Protein AF-A0A1Y5LRG8-F1 (afdb_monomer)

Nearest PDB structures (foldseek):
  3g67-assembly1_B  TM=4.912E-01  e=2.308E+00  Thermotoga maritima
  3g6b-assembly1_B  TM=4.973E-01  e=2.945E+00  Thermotoga maritima
  3g67-assembly1_A  TM=5.698E-01  e=4.511E+00  Thermotoga maritima
  8i4v-assembly1_B  TM=4.114E-01  e=2.945E+00  Saccharomyces cerevisiae S288C

Structure (mmCIF, N/CA/C/O backbone):
data_AF-A0A1Y5LRG8-F1
#
_entry.id   AF-A0A1Y5LRG8-F1
#
loop_
_atom_site.group_PDB
_atom_site.id
_atom_site.type_symbol
_atom_site.label_atom_id
_atom_site.label_alt_id
_atom_site.label_comp_id
_atom_site.label_asym_id
_atom_site.label_entity_id
_atom_site.label_seq_id
_atom_site.pdbx_PDB_ins_code
_atom_site.Cartn_x
_atom_site.Cartn_y
_atom_site.Cartn_z
_atom_site.occupancy
_atom_site.B_iso_or_equiv
_atom_site.auth_seq_id
_atom_site.auth_comp_id
_atom_site.auth_asym_id
_atom_site.auth_atom_id
_atom_site.pdbx_PDB_model_num
ATOM 1 N N . MET A 1 1 ? -35.054 -4.746 50.323 1.00 56.78 1 MET A N 1
ATOM 2 C CA . MET A 1 1 ? -33.712 -4.145 50.472 1.00 56.78 1 MET A CA 1
ATOM 3 C C . MET A 1 1 ? -32.596 -5.026 49.889 1.00 56.78 1 MET A C 1
ATOM 5 O O . MET A 1 1 ? -31.450 -4.676 50.078 1.00 56.78 1 MET A O 1
ATOM 9 N N . TYR A 1 2 ? -32.907 -6.123 49.175 1.00 58.03 2 TYR A N 1
ATOM 10 C CA . TYR A 1 2 ? -31.916 -6.982 48.493 1.00 58.03 2 TYR A CA 1
ATOM 11 C C . TYR A 1 2 ? -31.919 -6.826 46.957 1.00 58.03 2 TYR A C 1
ATOM 13 O O . TYR A 1 2 ? -30.988 -7.265 46.301 1.00 58.03 2 TYR A O 1
ATOM 21 N N . GLU A 1 3 ? -32.945 -6.197 46.372 1.00 59.97 3 GLU A N 1
ATOM 22 C CA . GLU A 1 3 ? -33.065 -6.040 44.910 1.00 59.97 3 GLU A CA 1
ATOM 23 C C . GLU A 1 3 ? -32.167 -4.932 44.334 1.00 59.97 3 GLU A C 1
ATOM 25 O O . GLU A 1 3 ? -31.830 -4.983 43.153 1.00 59.97 3 GLU A O 1
ATOM 30 N N . ASP A 1 4 ? -31.755 -3.957 45.152 1.00 67.44 4 ASP A N 1
ATOM 31 C CA . ASP A 1 4 ? -30.846 -2.891 44.714 1.00 67.44 4 ASP A CA 1
ATOM 32 C C . ASP A 1 4 ? -29.405 -3.404 44.564 1.00 67.44 4 ASP A C 1
ATOM 34 O O . ASP A 1 4 ? -28.736 -3.055 43.594 1.00 67.44 4 ASP A O 1
ATOM 38 N N . ASP A 1 5 ? -28.931 -4.275 45.460 1.00 72.75 5 ASP A N 1
ATOM 39 C CA . ASP A 1 5 ? -27.547 -4.774 45.431 1.00 72.75 5 ASP A CA 1
ATOM 40 C C . ASP A 1 5 ? -27.279 -5.642 44.186 1.00 72.75 5 ASP A C 1
ATOM 42 O O . ASP A 1 5 ? -26.293 -5.426 43.477 1.00 72.75 5 ASP A O 1
ATOM 46 N N . ASP A 1 6 ? -28.215 -6.529 43.829 1.00 75.94 6 ASP A N 1
ATOM 47 C CA . ASP A 1 6 ? -28.141 -7.352 42.610 1.00 75.94 6 ASP A CA 1
ATOM 48 C C . ASP A 1 6 ? -28.179 -6.508 41.319 1.00 75.94 6 ASP A C 1
ATOM 50 O O . ASP A 1 6 ? -27.613 -6.886 40.284 1.00 75.94 6 ASP A O 1
ATOM 54 N N . TYR A 1 7 ? -28.868 -5.363 41.353 1.00 76.12 7 TYR A N 1
ATOM 55 C CA . TYR A 1 7 ? -28.940 -4.424 40.234 1.00 76.12 7 TYR A CA 1
ATOM 56 C C . TYR A 1 7 ? -27.608 -3.692 40.034 1.00 76.12 7 TYR A C 1
ATOM 58 O O . TYR A 1 7 ? -27.109 -3.618 38.906 1.00 76.12 7 TYR A O 1
ATOM 66 N N . TRP A 1 8 ? -26.995 -3.211 41.120 1.00 75.56 8 TRP A N 1
ATOM 67 C CA . TRP A 1 8 ? -25.689 -2.553 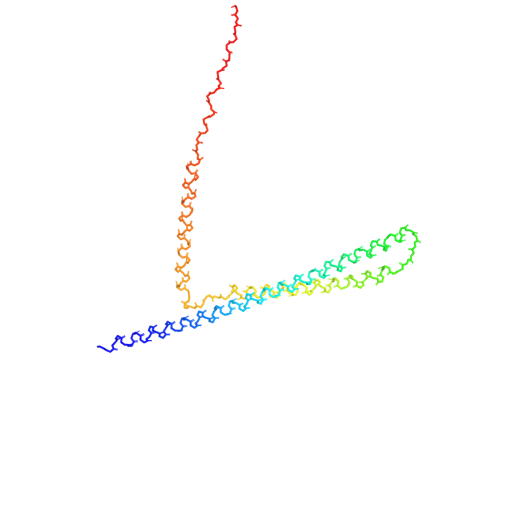41.072 1.00 75.56 8 TRP A CA 1
ATOM 68 C C . TRP A 1 8 ? -24.570 -3.514 40.661 1.00 75.56 8 TRP A C 1
ATOM 70 O O . TRP A 1 8 ? -23.733 -3.142 39.836 1.00 75.56 8 TRP A O 1
ATOM 80 N N . GLU A 1 9 ? -24.580 -4.761 41.140 1.00 76.50 9 GLU A N 1
ATOM 81 C CA . GLU A 1 9 ? -23.600 -5.772 40.724 1.00 76.50 9 GL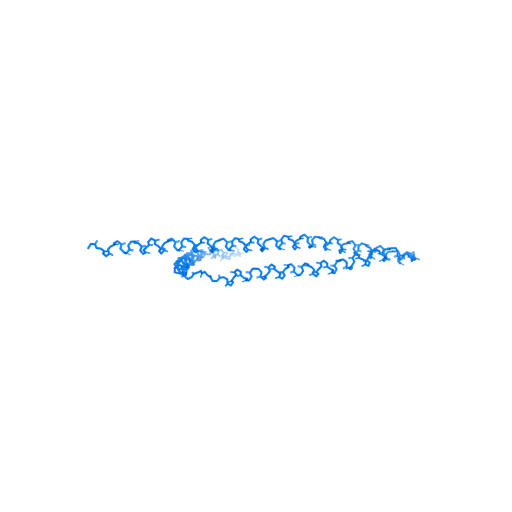U A CA 1
ATOM 82 C C . GLU A 1 9 ? -23.685 -6.094 39.225 1.00 76.50 9 GLU A C 1
ATOM 84 O O . GLU A 1 9 ? -22.655 -6.168 38.547 1.00 76.50 9 GLU A O 1
ATOM 89 N N . ARG A 1 10 ? -24.899 -6.217 38.664 1.00 77.88 10 ARG A N 1
ATOM 90 C CA . ARG A 1 10 ? -25.071 -6.410 37.211 1.00 77.88 10 ARG A CA 1
ATOM 91 C C . ARG A 1 10 ? -24.566 -5.222 36.406 1.00 77.88 10 ARG A C 1
ATOM 93 O O . ARG A 1 10 ? -23.888 -5.432 35.404 1.00 77.88 10 ARG A O 1
ATOM 100 N N . LEU A 1 11 ? -24.864 -4.001 36.844 1.00 76.12 11 LEU A N 1
ATOM 101 C CA . LEU A 1 11 ? -24.421 -2.772 36.182 1.00 76.12 11 LEU A CA 1
ATOM 102 C C . LEU A 1 11 ? -22.897 -2.647 36.156 1.00 76.12 11 LEU A C 1
ATOM 104 O O . LEU A 1 11 ? -22.32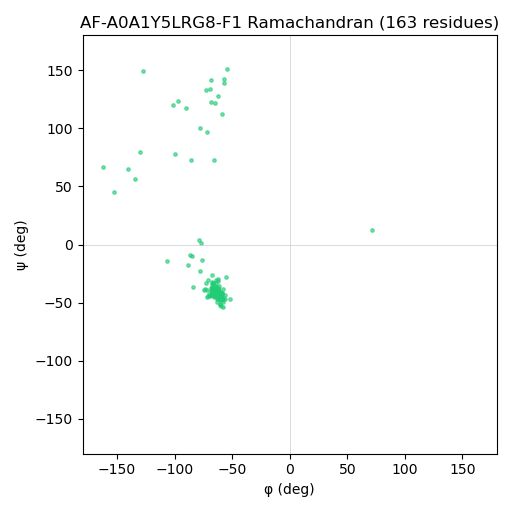4 -2.314 35.119 1.00 76.12 11 LEU A O 1
ATOM 108 N N . ILE A 1 12 ? -22.235 -2.948 37.274 1.00 78.06 12 ILE A N 1
ATOM 109 C CA . ILE A 1 12 ? -20.772 -2.914 37.376 1.00 78.06 12 ILE A CA 1
ATOM 110 C C . ILE A 1 12 ? -20.154 -3.986 36.475 1.00 78.06 12 ILE A C 1
ATOM 112 O O . ILE A 1 12 ? -19.229 -3.698 35.716 1.00 78.06 12 ILE A O 1
ATOM 116 N N . PHE A 1 13 ? -20.699 -5.205 36.488 1.00 77.75 13 PHE A N 1
ATOM 117 C CA . PHE A 1 13 ? -20.220 -6.286 35.630 1.00 77.75 13 PHE A CA 1
ATOM 118 C C . PHE A 1 13 ? -20.396 -5.971 34.136 1.00 77.75 13 PHE A C 1
ATOM 120 O O . PHE A 1 13 ? -19.514 -6.250 33.319 1.00 77.75 13 PHE A O 1
ATOM 127 N N . GLU A 1 14 ? -21.524 -5.368 33.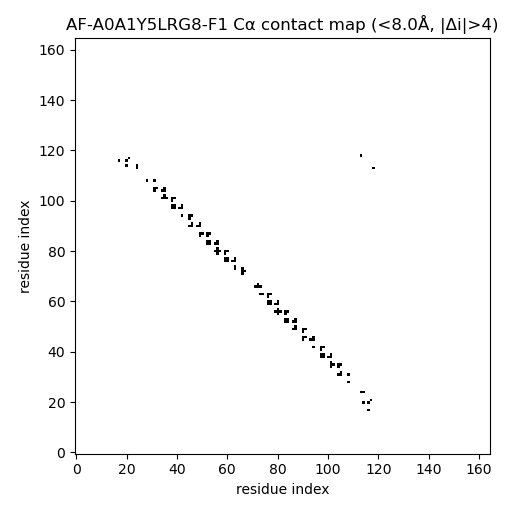762 1.00 77.81 14 GLU A N 1
ATOM 128 C CA . GLU A 1 14 ? -21.807 -4.965 32.387 1.00 77.81 14 GLU A CA 1
ATOM 129 C C . GLU A 1 14 ? -20.900 -3.809 31.937 1.00 77.81 14 GLU A C 1
ATOM 131 O O . GLU A 1 14 ? -20.378 -3.843 30.819 1.00 77.81 14 GLU A O 1
ATOM 136 N N . ALA A 1 15 ? -20.603 -2.858 32.829 1.00 76.06 15 ALA A N 1
ATOM 137 C CA . ALA A 1 15 ? -19.639 -1.785 32.594 1.00 76.06 15 ALA A CA 1
ATOM 138 C C . ALA A 1 15 ? -18.198 -2.306 32.437 1.00 76.06 15 ALA A C 1
ATOM 140 O O . ALA A 1 15 ? -17.495 -1.906 31.507 1.00 76.06 15 ALA A O 1
ATOM 141 N N . GLU A 1 16 ? -17.755 -3.249 33.273 1.00 81.00 16 GLU A N 1
ATOM 142 C CA . GLU A 1 16 ? -16.434 -3.874 33.125 1.00 81.00 16 GLU A CA 1
ATOM 143 C C . GLU A 1 16 ? -16.308 -4.673 31.826 1.00 81.00 16 GLU A C 1
ATOM 145 O O . GLU A 1 16 ? -15.263 -4.658 31.165 1.00 81.00 16 GLU A O 1
ATOM 150 N N . LYS A 1 17 ? -17.371 -5.393 31.453 1.00 80.50 17 LYS A N 1
ATOM 151 C CA . LYS A 1 17 ? -17.432 -6.128 30.190 1.00 80.50 17 LYS A CA 1
ATOM 152 C C . LYS A 1 17 ? -17.357 -5.165 29.007 1.00 80.50 17 LYS A C 1
ATOM 154 O O . LYS A 1 17 ? -16.614 -5.435 28.066 1.00 80.50 17 LYS A O 1
ATOM 159 N N . PHE A 1 18 ? -18.071 -4.043 29.075 1.00 75.38 18 PHE A N 1
ATOM 160 C CA . PHE A 1 18 ? -18.028 -2.981 28.074 1.00 75.38 18 PHE A CA 1
ATOM 161 C C . PHE A 1 18 ? -16.622 -2.387 27.932 1.00 75.38 18 PHE A C 1
ATOM 163 O O . PHE A 1 18 ? -16.120 -2.248 26.818 1.00 75.38 18 PHE A O 1
ATOM 170 N N . GLN A 1 19 ? -15.952 -2.106 29.051 1.00 78.88 19 GLN A N 1
ATOM 171 C CA . GLN A 1 19 ? -14.599 -1.554 29.059 1.00 78.88 19 GLN A CA 1
ATOM 172 C C . GLN A 1 19 ? -13.572 -2.525 28.457 1.00 78.88 19 GLN A C 1
ATOM 174 O O . GLN A 1 19 ? -12.768 -2.124 27.616 1.00 78.88 19 GLN A O 1
ATOM 179 N N . ARG A 1 20 ? -13.641 -3.818 28.803 1.00 81.12 20 ARG A N 1
ATOM 180 C CA . ARG A 1 20 ? -12.789 -4.854 28.192 1.00 81.12 20 ARG A CA 1
ATOM 181 C C . ARG A 1 20 ? -13.029 -4.995 26.690 1.00 81.12 20 ARG A C 1
ATOM 183 O O . ARG A 1 20 ? -12.074 -5.125 25.928 1.00 81.12 20 ARG A O 1
ATOM 190 N N . ASP A 1 21 ? -14.283 -4.961 26.255 1.00 76.94 21 ASP A N 1
ATOM 191 C CA . ASP A 1 21 ? -14.644 -5.072 24.838 1.00 76.94 21 ASP A CA 1
ATOM 192 C C . ASP A 1 21 ? -14.147 -3.853 24.035 1.00 76.94 21 ASP A C 1
ATOM 194 O O . ASP A 1 21 ? -13.586 -3.993 22.945 1.00 76.94 21 ASP A O 1
ATOM 198 N N . LEU A 1 22 ? -14.232 -2.657 24.630 1.00 77.31 22 LEU A N 1
ATOM 199 C CA . LEU A 1 22 ? -13.635 -1.427 24.109 1.00 77.31 22 LEU A CA 1
ATOM 200 C C . LEU A 1 22 ? -12.115 -1.525 23.976 1.00 77.31 22 LEU A C 1
ATOM 202 O O . LEU A 1 22 ? -11.563 -1.165 22.934 1.00 77.31 22 LEU A O 1
ATOM 206 N N . GLU A 1 23 ? -11.425 -2.010 25.007 1.00 82.12 23 GLU A N 1
ATOM 207 C CA . GLU A 1 23 ? -9.970 -2.175 24.992 1.00 82.12 23 GLU A CA 1
ATOM 208 C C . GLU A 1 23 ? -9.531 -3.161 23.909 1.00 82.12 23 GLU A C 1
ATOM 210 O O . GLU A 1 23 ? -8.637 -2.850 23.117 1.00 82.12 23 GLU A O 1
ATOM 215 N N . VAL A 1 24 ? -10.201 -4.314 23.810 1.00 80.56 24 VAL A N 1
ATOM 216 C CA . VAL A 1 24 ? -9.925 -5.325 22.783 1.00 80.56 24 VAL A CA 1
ATOM 217 C C . VAL A 1 24 ? -10.171 -4.759 21.389 1.00 80.56 24 VAL A C 1
ATOM 219 O O . VAL A 1 24 ? -9.312 -4.903 20.517 1.00 80.56 24 VAL A O 1
ATOM 222 N N . HIS A 1 25 ? -11.297 -4.078 21.164 1.00 76.25 25 HIS A N 1
ATOM 223 C CA . HIS A 1 25 ? -11.599 -3.483 19.865 1.00 76.25 25 HIS A CA 1
ATOM 224 C C . HIS A 1 25 ? -10.582 -2.397 19.494 1.00 76.25 25 HIS A C 1
ATOM 226 O O . HIS A 1 25 ? -10.062 -2.395 18.379 1.00 76.25 25 HIS A O 1
ATOM 232 N N . THR A 1 26 ? -10.210 -1.540 20.447 1.00 79.56 26 THR A N 1
ATOM 233 C CA . THR A 1 26 ? -9.208 -0.481 20.253 1.00 79.56 26 THR A CA 1
ATOM 234 C C . THR A 1 26 ? -7.826 -1.058 19.944 1.00 79.56 26 THR A C 1
ATOM 236 O O . THR A 1 26 ? -7.126 -0.565 19.056 1.00 79.56 26 THR A O 1
ATOM 239 N N . LEU A 1 27 ? -7.423 -2.124 20.641 1.00 77.56 27 LEU A N 1
ATOM 240 C CA . LEU A 1 27 ? -6.174 -2.840 20.377 1.00 77.56 27 LEU A CA 1
ATOM 241 C C . LEU A 1 27 ? -6.179 -3.480 18.988 1.00 77.56 27 LEU A C 1
ATOM 243 O O . LEU A 1 27 ? -5.197 -3.353 18.258 1.00 77.56 27 LEU A O 1
ATOM 247 N N . ASN A 1 28 ? -7.287 -4.107 18.588 1.00 77.69 28 ASN A N 1
ATOM 248 C CA . ASN A 1 28 ? -7.427 -4.704 17.262 1.00 77.69 28 ASN A CA 1
ATOM 249 C C . ASN A 1 28 ? -7.350 -3.627 16.168 1.00 77.69 28 ASN A C 1
ATOM 251 O O . ASN A 1 28 ? -6.649 -3.789 15.170 1.00 77.69 28 ASN A O 1
ATOM 255 N N . LEU A 1 29 ? -7.999 -2.483 16.394 1.00 72.50 29 LEU A N 1
ATOM 256 C CA . LEU A 1 29 ? -7.999 -1.342 15.483 1.00 72.50 29 LEU A CA 1
ATOM 257 C C . LEU A 1 29 ? -6.584 -0.768 15.306 1.00 72.50 29 LEU A C 1
ATOM 259 O O . LEU A 1 29 ? -6.141 -0.562 14.176 1.00 72.50 29 LEU A O 1
ATOM 263 N N . LYS A 1 30 ? -5.821 -0.616 16.398 1.00 78.56 30 LYS A N 1
ATOM 264 C CA . LYS A 1 30 ? -4.401 -0.217 16.360 1.00 78.56 30 LYS A CA 1
ATOM 265 C C . LYS A 1 30 ? -3.516 -1.251 15.664 1.00 78.56 30 LYS A C 1
ATOM 267 O O . LYS A 1 30 ? -2.648 -0.880 14.870 1.00 78.56 30 LYS A O 1
ATOM 272 N N . LEU A 1 31 ? -3.728 -2.540 15.936 1.00 75.81 31 LEU A N 1
ATOM 273 C CA . LEU A 1 31 ? -2.953 -3.630 15.342 1.00 75.81 31 LEU A CA 1
ATOM 274 C C . LEU A 1 31 ? -3.106 -3.625 13.826 1.00 75.81 31 LEU A C 1
ATOM 276 O O . LEU A 1 31 ? -2.114 -3.585 13.100 1.00 75.81 31 LEU A O 1
ATOM 280 N N . TYR A 1 32 ? -4.341 -3.613 13.339 1.00 74.12 32 TYR A N 1
ATOM 281 C CA . TYR A 1 32 ? -4.557 -3.565 11.909 1.00 74.12 32 TYR A CA 1
ATOM 282 C C . TYR A 1 32 ? -3.993 -2.248 11.343 1.00 74.12 32 TYR A C 1
ATOM 284 O O . TYR A 1 32 ? -3.372 -2.285 10.276 1.00 74.12 32 TYR A O 1
ATOM 292 N N . HIS A 1 33 ? -4.139 -1.101 12.040 1.00 74.06 33 HIS A N 1
ATOM 293 C CA . HIS A 1 33 ? -3.709 0.222 11.543 1.00 74.06 33 HIS A CA 1
ATOM 294 C C . HIS A 1 33 ? -2.209 0.226 11.297 1.00 74.06 33 HIS A C 1
ATOM 296 O O . HIS A 1 33 ? -1.769 0.449 10.165 1.00 74.06 33 HIS A O 1
ATOM 302 N N . SER A 1 34 ? -1.456 -0.200 12.308 1.00 76.38 34 SER A N 1
ATOM 303 C CA . SER A 1 34 ? -0.012 -0.387 12.210 1.00 76.38 34 SER A CA 1
ATOM 304 C C . SER A 1 34 ? 0.379 -1.377 11.105 1.00 76.38 34 SER A C 1
ATOM 306 O O . SER A 1 34 ? 1.328 -1.130 10.362 1.00 76.38 34 SER A O 1
ATOM 308 N N . GLN A 1 35 ? -0.380 -2.462 10.911 1.00 74.00 35 GLN A N 1
ATOM 309 C CA . GLN A 1 35 ? -0.115 -3.433 9.850 1.00 74.00 35 GLN A CA 1
ATOM 310 C C . GLN A 1 35 ? -0.312 -2.823 8.452 1.00 74.00 35 GLN A C 1
ATOM 312 O O . GLN A 1 35 ? 0.500 -3.055 7.554 1.00 74.00 35 GLN A O 1
ATOM 317 N N . SER A 1 36 ? -1.361 -2.023 8.256 1.00 70.06 36 SER A N 1
ATOM 318 C CA . SER A 1 36 ? -1.635 -1.349 6.983 1.00 70.06 36 SER A CA 1
ATOM 319 C C . SER A 1 36 ? -0.557 -0.320 6.624 1.00 70.06 36 SER A C 1
ATOM 321 O O . SER A 1 36 ? -0.090 -0.294 5.4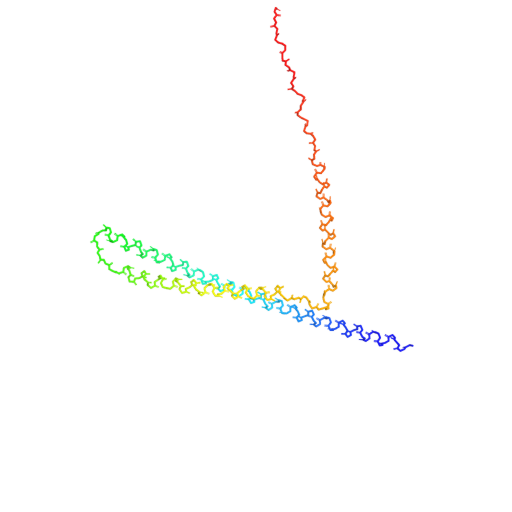81 1.00 70.06 36 SER A O 1
ATOM 323 N N . GLU A 1 37 ? -0.096 0.460 7.605 1.00 75.94 37 GLU A N 1
ATOM 324 C CA . GLU A 1 37 ? 0.985 1.431 7.434 1.00 75.94 37 GLU A CA 1
ATOM 325 C C . GLU A 1 37 ? 2.320 0.746 7.163 1.00 75.94 37 GLU A C 1
ATOM 327 O O . GLU A 1 37 ? 3.037 1.140 6.243 1.00 75.94 37 GLU A O 1
ATOM 332 N N . HIS A 1 38 ? 2.621 -0.340 7.879 1.00 80.81 38 HIS A N 1
ATOM 333 C CA . HIS A 1 38 ? 3.831 -1.124 7.662 1.00 80.81 38 HIS A CA 1
ATOM 334 C C . HIS A 1 38 ? 3.922 -1.646 6.219 1.00 80.81 38 HIS A C 1
ATOM 336 O O . HIS A 1 38 ? 4.949 -1.491 5.551 1.00 80.81 38 HIS A O 1
ATOM 342 N N . TRP A 1 39 ? 2.836 -2.224 5.689 1.00 72.19 39 TRP A N 1
ATOM 343 C CA . TRP A 1 39 ? 2.811 -2.697 4.300 1.00 72.19 39 TRP A CA 1
ATOM 344 C C . TRP A 1 39 ? 2.893 -1.556 3.287 1.00 72.19 39 TRP A C 1
ATOM 346 O O . TRP A 1 39 ? 3.504 -1.730 2.231 1.00 72.19 39 TRP A O 1
ATOM 356 N N . ARG A 1 40 ? 2.322 -0.390 3.602 1.00 74.19 40 ARG A N 1
ATOM 357 C CA . ARG A 1 40 ? 2.399 0.806 2.756 1.00 74.19 40 ARG A CA 1
ATOM 358 C C . ARG A 1 40 ? 3.814 1.383 2.713 1.00 74.19 40 ARG A C 1
ATOM 360 O O . ARG A 1 40 ? 4.303 1.677 1.625 1.00 74.19 40 ARG A O 1
ATOM 367 N N . ALA A 1 41 ? 4.493 1.473 3.855 1.00 80.69 41 ALA A N 1
ATOM 368 C CA . ALA A 1 41 ? 5.886 1.903 3.938 1.00 80.69 41 ALA A CA 1
ATOM 369 C C . ALA A 1 41 ? 6.802 0.952 3.153 1.00 80.69 41 ALA A C 1
ATOM 371 O O . ALA A 1 41 ? 7.603 1.389 2.329 1.00 80.69 41 ALA A O 1
ATOM 372 N N . LYS A 1 42 ? 6.609 -0.364 3.309 1.00 77.69 42 LYS A N 1
ATOM 373 C CA . LYS A 1 42 ? 7.362 -1.369 2.548 1.00 77.69 42 LYS A CA 1
ATOM 374 C C . LYS A 1 42 ? 7.097 -1.280 1.043 1.00 77.69 42 LYS A C 1
ATOM 376 O O . LYS A 1 42 ? 8.030 -1.379 0.251 1.00 77.69 42 LYS A O 1
ATOM 381 N N . ALA A 1 43 ? 5.846 -1.049 0.637 1.00 74.69 43 ALA A N 1
ATOM 382 C CA . ALA A 1 43 ? 5.501 -0.821 -0.764 1.00 74.69 43 ALA A CA 1
ATOM 383 C C . ALA A 1 43 ? 6.196 0.430 -1.324 1.00 74.69 43 ALA A C 1
ATOM 385 O O . ALA A 1 43 ? 6.676 0.388 -2.455 1.00 74.69 43 ALA A O 1
ATOM 386 N N . TRP A 1 44 ? 6.301 1.503 -0.535 1.00 80.50 44 TRP A N 1
ATOM 387 C CA . TRP A 1 44 ? 7.003 2.730 -0.918 1.00 80.50 44 TRP A CA 1
ATOM 388 C C . TRP A 1 44 ? 8.502 2.509 -1.133 1.00 80.50 44 TRP A C 1
ATOM 390 O O . TRP A 1 44 ? 9.048 2.942 -2.145 1.00 80.50 44 TRP A O 1
ATOM 400 N N . THR A 1 45 ? 9.167 1.773 -0.240 1.00 83.62 45 THR A N 1
ATOM 401 C CA . THR A 1 45 ? 10.580 1.410 -0.422 1.00 83.62 45 THR A CA 1
ATOM 402 C C . THR A 1 45 ? 10.785 0.600 -1.702 1.00 83.62 45 THR A C 1
ATOM 404 O O . THR A 1 45 ? 11.689 0.894 -2.478 1.00 83.62 45 THR A O 1
ATOM 407 N N . VAL A 1 46 ? 9.923 -0.388 -1.969 1.00 80.31 46 VAL A N 1
ATOM 408 C CA . VAL A 1 46 ? 9.996 -1.195 -3.202 1.00 80.31 46 VAL A CA 1
ATOM 409 C C . VAL A 1 46 ? 9.745 -0.341 -4.450 1.00 80.31 46 VAL A C 1
ATOM 411 O O . VAL A 1 46 ? 10.407 -0.549 -5.462 1.00 80.31 46 VAL A O 1
ATOM 414 N N . LEU A 1 47 ? 8.838 0.640 -4.381 1.00 79.00 47 LEU A N 1
ATOM 415 C CA . LEU A 1 47 ? 8.584 1.578 -5.478 1.00 79.00 47 LEU A CA 1
ATOM 416 C C . LEU A 1 47 ? 9.825 2.419 -5.800 1.00 79.00 47 LEU A C 1
ATOM 418 O O . LEU A 1 47 ? 10.152 2.598 -6.968 1.00 79.00 47 LEU A O 1
ATOM 422 N N . TRP A 1 48 ? 10.532 2.893 -4.774 1.00 87.31 48 TRP A N 1
ATOM 423 C CA . TRP A 1 48 ? 11.786 3.628 -4.942 1.00 87.31 48 TRP A CA 1
ATOM 424 C C . TRP A 1 48 ? 12.853 2.800 -5.658 1.00 87.31 48 TRP A C 1
ATOM 426 O O . TRP A 1 48 ? 13.459 3.274 -6.617 1.00 87.31 48 TRP A O 1
ATOM 436 N N . TRP A 1 49 ? 13.037 1.544 -5.244 1.00 80.69 49 TRP A N 1
ATOM 437 C CA . TRP A 1 49 ? 13.950 0.626 -5.927 1.00 80.69 49 TRP A CA 1
ATOM 438 C C . TRP A 1 49 ? 13.519 0.358 -7.366 1.00 80.69 49 TRP A C 1
ATOM 440 O O . TRP A 1 49 ? 14.352 0.384 -8.266 1.00 80.69 49 TRP A O 1
ATOM 450 N N . TYR A 1 50 ? 12.224 0.154 -7.604 1.00 80.81 50 TYR A N 1
ATOM 451 C CA . TYR A 1 50 ? 11.695 -0.016 -8.953 1.00 80.81 50 TYR A CA 1
ATOM 452 C C . TYR A 1 50 ? 12.019 1.188 -9.846 1.00 80.81 50 TYR A C 1
ATOM 454 O O . TYR A 1 50 ? 12.559 1.004 -10.933 1.00 80.81 50 TYR A O 1
ATOM 462 N N . LEU A 1 51 ? 11.755 2.411 -9.377 1.00 84.56 51 LEU A N 1
ATOM 463 C CA . LEU A 1 51 ? 12.066 3.630 -10.127 1.00 84.56 51 LEU A CA 1
ATOM 464 C C . LEU A 1 51 ? 13.559 3.728 -10.451 1.00 84.56 51 LEU A C 1
ATOM 466 O O . LEU A 1 51 ? 13.905 4.063 -11.579 1.00 84.56 51 LEU A O 1
ATOM 470 N N . LEU A 1 52 ? 14.428 3.378 -9.501 1.00 89.31 52 LEU A N 1
ATOM 471 C CA . LEU A 1 52 ? 15.877 3.361 -9.698 1.00 89.31 52 LEU A CA 1
ATOM 472 C C . LEU A 1 52 ? 16.313 2.346 -10.770 1.00 89.31 52 LEU A C 1
ATOM 474 O O . LEU A 1 52 ? 17.144 2.661 -11.619 1.00 89.31 52 LEU A O 1
ATOM 478 N N . PHE A 1 53 ? 15.755 1.134 -10.774 1.00 82.19 53 PHE A N 1
ATOM 479 C CA . PHE A 1 53 ? 16.106 0.130 -11.785 1.00 82.19 53 PHE A CA 1
ATOM 480 C C . PHE A 1 53 ? 15.521 0.450 -13.165 1.00 82.19 53 PHE A C 1
ATOM 482 O O . PHE A 1 53 ? 16.174 0.189 -14.178 1.00 82.19 53 PHE A O 1
ATOM 489 N N . VAL A 1 54 ? 14.342 1.072 -13.232 1.00 82.94 54 VAL A N 1
ATOM 490 C CA . VAL A 1 54 ? 13.759 1.548 -14.494 1.00 82.94 54 VAL A CA 1
ATOM 491 C C . VAL A 1 54 ? 14.599 2.667 -15.098 1.00 82.94 54 VAL A C 1
ATOM 493 O O . VAL A 1 54 ? 14.887 2.625 -16.294 1.00 82.94 54 VAL A O 1
ATOM 496 N N . THR A 1 55 ? 15.036 3.643 -14.296 1.00 87.94 55 THR A N 1
ATOM 497 C CA . THR A 1 55 ? 15.895 4.727 -14.792 1.00 87.94 55 THR A CA 1
ATOM 498 C C . THR A 1 55 ? 17.247 4.196 -15.254 1.00 87.94 55 THR A C 1
ATOM 500 O O . THR A 1 55 ? 17.680 4.549 -16.348 1.00 87.94 55 THR A O 1
ATOM 503 N N . LEU A 1 56 ? 17.870 3.280 -14.502 1.00 87.38 56 LEU A N 1
ATOM 504 C CA . LEU A 1 56 ? 19.093 2.591 -14.937 1.00 87.38 56 LEU A CA 1
ATOM 505 C C . LEU A 1 56 ? 18.894 1.848 -16.260 1.00 87.38 56 LEU A C 1
ATOM 507 O O . LEU A 1 56 ? 19.706 1.993 -17.169 1.00 87.38 56 LEU A O 1
ATOM 511 N N . THR A 1 57 ? 17.796 1.102 -16.401 1.00 85.25 57 THR A N 1
ATOM 512 C CA . THR A 1 57 ? 17.470 0.398 -17.652 1.00 85.25 57 THR A CA 1
ATOM 513 C C . THR A 1 57 ? 17.340 1.383 -18.815 1.00 85.25 57 THR A C 1
ATOM 515 O O . THR A 1 57 ? 17.898 1.146 -19.883 1.00 85.25 57 THR A O 1
ATOM 518 N N . GLY A 1 58 ? 16.664 2.517 -18.607 1.00 85.12 58 GLY A N 1
ATOM 519 C CA . GLY A 1 58 ? 16.543 3.576 -19.610 1.00 85.12 58 GLY A CA 1
ATOM 520 C C . GLY A 1 58 ? 17.894 4.167 -20.025 1.00 85.12 58 GLY A C 1
ATOM 521 O O . GLY A 1 58 ? 18.134 4.363 -21.217 1.00 85.12 58 GLY A O 1
ATOM 522 N N . ILE A 1 59 ? 18.801 4.389 -19.068 1.00 89.00 59 ILE A N 1
ATOM 523 C CA . ILE A 1 59 ? 20.166 4.870 -19.333 1.00 89.00 59 ILE A CA 1
ATOM 524 C C . ILE A 1 59 ? 20.938 3.844 -20.168 1.00 89.00 59 ILE A C 1
ATOM 526 O O . ILE A 1 59 ? 21.486 4.198 -21.210 1.00 89.00 59 ILE A O 1
ATOM 530 N N . PHE A 1 60 ? 20.928 2.569 -19.767 1.00 85.94 60 PHE A N 1
ATOM 531 C CA . PHE A 1 60 ? 21.606 1.497 -20.499 1.00 85.94 60 PHE A CA 1
ATOM 532 C C . PHE A 1 60 ? 21.086 1.349 -21.932 1.00 85.94 60 PHE A C 1
ATOM 534 O O . PHE A 1 60 ? 21.881 1.250 -22.864 1.00 85.94 60 PHE A O 1
ATOM 541 N N . MET A 1 61 ? 19.766 1.399 -22.128 1.00 84.56 61 MET A N 1
ATOM 542 C CA . MET A 1 61 ? 19.166 1.318 -23.462 1.00 84.56 61 MET A CA 1
ATOM 543 C C . MET A 1 61 ? 19.496 2.545 -24.318 1.00 84.56 61 MET A C 1
ATOM 545 O O . MET A 1 61 ? 19.739 2.400 -25.511 1.00 84.56 61 MET A O 1
ATOM 549 N N . SER A 1 62 ? 19.559 3.738 -23.721 1.00 86.31 62 SER A N 1
ATOM 550 C CA . SER A 1 62 ? 19.937 4.964 -24.437 1.00 86.31 62 SER A CA 1
ATOM 551 C C . SER A 1 62 ? 21.400 4.931 -24.885 1.00 86.31 62 SER A C 1
ATOM 553 O O . SER A 1 62 ? 21.700 5.312 -26.013 1.00 86.31 62 SER A O 1
ATOM 555 N N . LEU A 1 63 ? 22.303 4.432 -24.032 1.00 86.00 63 LEU A N 1
ATOM 556 C CA . LEU A 1 63 ? 23.718 4.244 -24.369 1.00 86.00 63 LEU A CA 1
ATOM 557 C C . LEU A 1 63 ? 23.905 3.180 -25.457 1.00 86.00 63 LEU A C 1
ATOM 559 O O . LEU A 1 63 ? 24.646 3.413 -26.408 1.00 86.00 63 LEU A O 1
ATOM 563 N N . ALA A 1 64 ? 23.174 2.064 -25.373 1.00 84.19 64 ALA A N 1
ATOM 564 C CA . ALA A 1 64 ? 23.164 1.041 -26.418 1.00 84.19 64 ALA A CA 1
ATOM 565 C C . ALA A 1 64 ? 22.675 1.601 -27.767 1.00 84.19 64 ALA A C 1
ATOM 567 O O . ALA A 1 64 ? 23.255 1.311 -28.811 1.00 84.19 64 ALA A O 1
ATOM 568 N N . LEU A 1 65 ? 21.624 2.431 -27.752 1.00 84.62 65 LEU A N 1
ATOM 569 C CA . LEU A 1 65 ? 21.095 3.076 -28.954 1.00 84.62 65 LEU A CA 1
ATOM 570 C C . LEU A 1 65 ? 22.112 4.061 -29.555 1.00 84.62 65 LEU A C 1
ATOM 572 O O . LEU A 1 65 ? 22.296 4.090 -30.769 1.00 84.62 65 LEU A O 1
ATOM 576 N N . LEU A 1 66 ? 22.787 4.845 -28.709 1.00 86.38 66 LEU A N 1
ATOM 577 C CA . LEU A 1 66 ? 23.816 5.801 -29.121 1.00 86.38 66 LEU A CA 1
ATOM 578 C C . LEU A 1 66 ? 25.019 5.103 -29.770 1.00 86.38 66 LEU A C 1
ATOM 580 O O . LEU A 1 66 ? 25.516 5.566 -30.794 1.00 86.38 66 LEU A O 1
ATOM 584 N N . GLU A 1 67 ? 25.468 3.977 -29.212 1.00 84.06 67 GLU A N 1
ATOM 585 C CA . GLU A 1 67 ? 26.525 3.167 -29.828 1.00 84.06 67 GLU A CA 1
ATOM 586 C C . GLU A 1 67 ? 26.111 2.610 -31.190 1.00 84.06 67 GLU A C 1
ATOM 588 O O . GLU A 1 67 ? 26.897 2.673 -32.138 1.00 84.06 67 GLU A O 1
ATOM 593 N N . LEU A 1 68 ? 24.857 2.158 -31.316 1.00 81.31 68 LEU A N 1
ATOM 594 C CA . LEU A 1 68 ? 24.306 1.686 -32.584 1.00 81.31 68 LEU A CA 1
ATOM 595 C C . LEU A 1 68 ? 24.347 2.785 -33.661 1.00 81.31 68 LEU A C 1
ATOM 597 O O . LEU A 1 68 ? 24.722 2.513 -34.801 1.00 81.31 68 LEU A O 1
ATOM 601 N N . PHE A 1 69 ? 24.016 4.030 -33.296 1.00 83.25 69 PHE A N 1
ATOM 602 C CA . PHE A 1 69 ? 24.108 5.188 -34.196 1.00 83.25 69 PHE A CA 1
ATOM 603 C C . PHE A 1 69 ? 25.549 5.559 -34.560 1.00 83.25 69 PHE A C 1
ATOM 605 O O . PHE A 1 69 ? 25.796 5.992 -35.683 1.00 83.25 69 PHE A O 1
ATOM 612 N N . ASN A 1 70 ? 26.504 5.345 -33.654 1.00 84.88 70 ASN A N 1
ATOM 613 C CA . ASN A 1 70 ? 27.931 5.552 -33.913 1.00 84.88 70 ASN A CA 1
ATOM 614 C C . ASN A 1 70 ? 28.583 4.397 -34.702 1.00 84.88 70 ASN A C 1
ATOM 616 O O . ASN A 1 70 ? 29.795 4.411 -34.914 1.00 84.88 70 ASN A O 1
ATOM 620 N N . GLY A 1 71 ? 27.809 3.393 -35.136 1.00 76.50 71 GLY A N 1
ATOM 621 C CA . GLY A 1 71 ? 28.307 2.250 -35.907 1.00 76.50 71 GLY A CA 1
ATOM 622 C C . GLY A 1 71 ? 29.162 1.274 -35.094 1.00 76.50 71 GLY A C 1
ATOM 623 O O . GLY A 1 71 ? 29.822 0.410 -35.671 1.00 76.50 71 GLY A O 1
ATOM 624 N N . HIS A 1 72 ? 29.159 1.396 -33.764 1.00 72.69 72 HIS A N 1
ATOM 625 C CA . HIS A 1 72 ? 29.892 0.515 -32.865 1.00 72.69 72 HIS A CA 1
ATOM 626 C C . HIS A 1 72 ? 28.923 -0.504 -32.256 1.00 72.69 72 HIS A C 1
ATOM 628 O O . HIS A 1 72 ? 27.949 -0.137 -31.609 1.00 72.69 72 HIS A O 1
ATOM 634 N N . GLN A 1 73 ? 29.162 -1.799 -32.473 1.00 65.19 73 GLN A N 1
ATOM 635 C CA . GLN A 1 73 ? 28.343 -2.868 -31.893 1.00 65.19 73 GLN A CA 1
ATOM 636 C C . GLN A 1 73 ? 29.035 -3.454 -30.662 1.00 65.19 73 GLN A C 1
ATOM 638 O O . GLN A 1 73 ? 29.627 -4.530 -30.725 1.00 65.19 73 GLN A O 1
ATOM 643 N N . SER A 1 74 ? 28.964 -2.752 -29.532 1.00 68.00 74 SER A N 1
ATOM 644 C CA . SER A 1 74 ? 29.327 -3.335 -28.241 1.00 68.00 74 SER A CA 1
ATOM 645 C C . SER A 1 74 ? 28.064 -3.811 -27.521 1.00 68.00 74 SER A C 1
ATOM 647 O O . SER A 1 74 ? 27.117 -3.069 -27.274 1.00 68.00 74 SER A O 1
ATOM 649 N N . SER A 1 75 ? 28.026 -5.098 -27.169 1.00 72.31 75 SER A N 1
ATOM 650 C CA . SER A 1 75 ? 26.910 -5.699 -26.425 1.00 72.31 75 SER A CA 1
ATOM 651 C C . SER A 1 75 ? 26.938 -5.369 -24.927 1.00 72.31 75 SER A C 1
ATOM 653 O O . SER A 1 75 ? 26.084 -5.842 -24.175 1.00 72.31 75 SER A O 1
ATOM 655 N N . TRP A 1 76 ? 27.920 -4.585 -24.472 1.00 78.88 76 TRP A N 1
ATOM 656 C CA . TRP A 1 76 ? 28.168 -4.309 -23.058 1.00 78.88 76 TRP A CA 1
ATOM 657 C C . TRP A 1 76 ? 26.971 -3.644 -22.365 1.00 78.88 76 TRP A C 1
ATOM 659 O O . TRP A 1 76 ? 26.549 -4.071 -21.290 1.00 78.88 76 TRP A O 1
ATOM 669 N N . TRP A 1 77 ? 26.354 -2.650 -23.005 1.00 79.94 77 TRP A N 1
ATOM 670 C CA . TRP A 1 77 ? 25.207 -1.939 -22.432 1.00 79.94 77 TRP A CA 1
ATOM 671 C C . TRP A 1 77 ? 23.936 -2.792 -22.397 1.00 79.94 77 TRP A C 1
ATOM 673 O O . TRP A 1 77 ? 23.140 -2.677 -21.465 1.00 79.94 77 TRP A O 1
ATOM 683 N N . LEU A 1 78 ? 23.775 -3.714 -23.353 1.00 75.81 78 LEU A N 1
ATOM 684 C CA . LEU A 1 78 ? 22.682 -4.690 -23.346 1.00 75.81 78 LEU A CA 1
ATOM 685 C C . LEU A 1 78 ? 22.839 -5.696 -22.198 1.00 75.81 78 LEU A C 1
ATOM 687 O O . LEU A 1 78 ? 21.848 -6.042 -21.554 1.00 75.81 78 LEU A O 1
ATOM 691 N N . ALA A 1 79 ? 24.074 -6.106 -21.888 1.00 80.88 79 ALA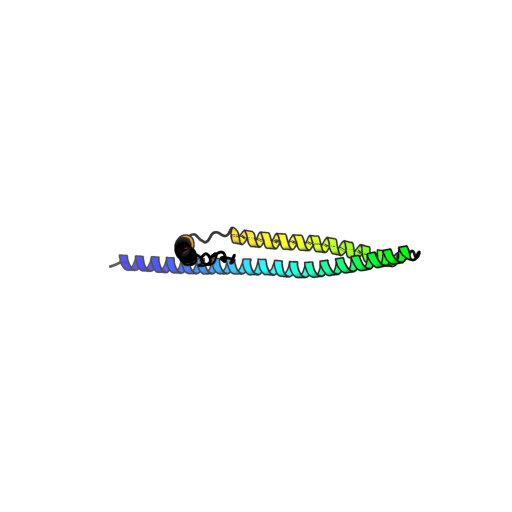 A N 1
ATOM 692 C CA . ALA A 1 79 ? 24.360 -6.998 -20.765 1.00 80.88 79 ALA A CA 1
ATOM 693 C C . ALA A 1 79 ? 23.980 -6.383 -19.403 1.00 80.88 79 ALA A C 1
ATOM 695 O O . ALA A 1 79 ? 23.586 -7.118 -18.503 1.00 80.88 79 ALA A O 1
ATOM 696 N N . GLY A 1 80 ? 24.037 -5.052 -19.259 1.00 76.12 80 GLY A N 1
ATOM 697 C CA . GLY A 1 80 ? 23.540 -4.332 -18.077 1.00 76.12 80 GLY A CA 1
ATOM 698 C C . GLY A 1 80 ? 22.034 -4.033 -18.113 1.00 76.12 80 GLY A C 1
ATOM 699 O O . GLY A 1 80 ? 21.354 -4.126 -17.088 1.00 76.12 80 GLY A O 1
ATOM 700 N N . GLY A 1 81 ? 21.485 -3.723 -19.291 1.00 76.19 81 GLY A N 1
ATOM 701 C CA . GLY A 1 81 ? 20.071 -3.375 -19.468 1.00 76.19 81 GLY A CA 1
ATOM 702 C C . GLY A 1 81 ? 19.110 -4.543 -19.227 1.00 76.19 81 GLY A C 1
ATOM 703 O O . GLY A 1 81 ? 18.109 -4.384 -18.524 1.00 76.19 81 GLY A O 1
ATOM 704 N N . TYR A 1 82 ? 19.426 -5.736 -19.739 1.00 81.06 82 TYR A N 1
ATOM 705 C CA . TYR A 1 82 ? 18.592 -6.932 -19.561 1.00 81.06 82 TYR A CA 1
ATOM 706 C C . TYR A 1 82 ? 18.343 -7.310 -18.089 1.00 81.06 82 TYR A C 1
ATOM 708 O O . TYR A 1 82 ? 17.173 -7.407 -17.703 1.00 81.06 82 TYR A O 1
ATOM 716 N N . PRO A 1 83 ? 19.364 -7.487 -17.228 1.00 82.25 83 PRO A N 1
ATOM 717 C CA . PRO A 1 83 ? 19.138 -7.821 -15.824 1.00 82.25 83 PRO A CA 1
ATOM 718 C C . PRO A 1 83 ? 18.423 -6.694 -15.067 1.00 82.25 83 PRO A C 1
ATOM 720 O O . PRO A 1 83 ? 17.550 -6.983 -14.251 1.00 82.25 83 PRO A O 1
ATOM 723 N N . CYS A 1 84 ? 18.700 -5.420 -15.374 1.00 79.00 84 CYS A N 1
ATOM 724 C CA . CYS A 1 84 ? 17.977 -4.293 -14.769 1.00 79.00 84 CYS A CA 1
ATOM 725 C C . CYS A 1 84 ? 16.480 -4.299 -15.128 1.00 79.00 84 CYS A C 1
ATOM 727 O O . CYS A 1 84 ? 15.633 -4.034 -14.267 1.00 79.00 84 CYS A O 1
ATOM 729 N N . SER A 1 85 ? 16.137 -4.677 -16.364 1.00 78.44 85 SER A N 1
ATOM 730 C CA . SER A 1 85 ? 14.741 -4.834 -16.784 1.00 78.44 85 SER A CA 1
ATOM 731 C C . SER A 1 85 ? 14.049 -5.981 -16.037 1.00 78.44 85 SER A C 1
ATOM 733 O O . SER A 1 85 ? 12.937 -5.815 -15.533 1.00 78.44 85 SER A O 1
ATOM 735 N N . LEU A 1 86 ? 14.735 -7.116 -15.865 1.00 85.12 86 LEU A N 1
ATOM 736 C CA . LEU A 1 86 ? 14.211 -8.278 -15.148 1.00 85.12 86 LEU A CA 1
ATOM 737 C C . LEU A 1 86 ? 13.950 -7.946 -13.669 1.00 85.12 86 LEU A C 1
ATOM 739 O O . LEU A 1 86 ? 12.884 -8.256 -13.135 1.00 85.12 86 LEU A O 1
ATOM 743 N N . ILE A 1 87 ? 14.897 -7.260 -13.021 1.00 83.06 87 ILE A N 1
ATOM 744 C CA . ILE A 1 87 ? 14.767 -6.799 -11.632 1.00 83.06 87 ILE A CA 1
ATOM 745 C C . ILE A 1 87 ? 13.582 -5.836 -11.502 1.00 83.06 87 ILE A C 1
ATOM 747 O O . ILE A 1 87 ? 12.778 -5.977 -10.580 1.00 83.06 87 ILE A O 1
ATOM 751 N N . SER A 1 88 ? 13.412 -4.913 -12.453 1.00 77.44 88 SER A N 1
ATOM 752 C CA . SER A 1 88 ? 12.261 -4.004 -12.493 1.00 77.44 88 SER A CA 1
ATOM 753 C C . SER A 1 88 ? 10.928 -4.766 -12.508 1.00 77.44 88 SER A C 1
ATOM 755 O O . SER A 1 88 ? 10.047 -4.470 -11.699 1.00 77.44 88 SER A O 1
ATOM 757 N N . PHE A 1 89 ? 10.786 -5.797 -13.349 1.00 81.12 89 PHE A N 1
ATOM 758 C CA . PHE A 1 89 ? 9.575 -6.629 -13.393 1.00 81.12 89 PHE A CA 1
ATOM 759 C C . PHE A 1 89 ? 9.300 -7.356 -12.071 1.00 81.12 89 PHE A C 1
ATOM 761 O O . PHE A 1 89 ? 8.162 -7.369 -11.588 1.00 81.12 89 PHE A O 1
ATOM 768 N N . VAL A 1 90 ? 10.336 -7.927 -11.451 1.00 84.12 90 VAL A N 1
ATOM 769 C CA . VAL A 1 90 ? 10.213 -8.603 -10.150 1.00 84.12 90 VAL A CA 1
ATOM 770 C C . VAL A 1 90 ? 9.775 -7.616 -9.064 1.00 84.12 90 VAL A C 1
ATOM 772 O O . VAL A 1 90 ? 8.878 -7.923 -8.273 1.00 84.12 90 VAL A O 1
ATOM 775 N N . LEU A 1 91 ? 10.342 -6.408 -9.047 1.00 78.62 91 LEU A N 1
ATOM 776 C CA . LEU A 1 91 ? 9.982 -5.366 -8.085 1.00 78.62 91 LEU A CA 1
ATOM 777 C C . LEU A 1 91 ? 8.539 -4.878 -8.270 1.00 78.62 91 LEU A C 1
ATOM 779 O O . LEU A 1 91 ? 7.843 -4.706 -7.271 1.00 78.62 91 LEU A O 1
ATOM 783 N N . VAL A 1 92 ? 8.042 -4.741 -9.506 1.00 80.06 92 VAL A N 1
ATOM 784 C CA . VAL A 1 92 ? 6.622 -4.424 -9.777 1.00 80.06 92 VAL A CA 1
ATOM 785 C C . VAL A 1 92 ? 5.704 -5.504 -9.228 1.00 80.06 92 VAL A C 1
ATOM 787 O O . VAL A 1 92 ? 4.713 -5.202 -8.557 1.00 80.06 92 VAL A O 1
ATOM 790 N N . TYR A 1 93 ? 6.036 -6.770 -9.473 1.00 84.38 93 TYR A N 1
ATOM 791 C CA . TYR A 1 93 ? 5.243 -7.888 -8.977 1.00 84.38 93 TYR A CA 1
ATOM 792 C C . TYR A 1 93 ? 5.182 -7.902 -7.441 1.00 84.38 93 TYR A C 1
ATOM 794 O O . TYR A 1 93 ? 4.105 -8.033 -6.848 1.00 84.38 93 TYR A O 1
ATOM 802 N N . ILE A 1 94 ? 6.326 -7.695 -6.782 1.00 81.62 94 ILE A N 1
ATOM 803 C CA . ILE A 1 94 ? 6.420 -7.606 -5.319 1.00 81.62 94 ILE A CA 1
ATOM 804 C C . ILE A 1 94 ? 5.648 -6.388 -4.792 1.00 81.62 94 ILE A C 1
ATOM 806 O O . ILE A 1 94 ? 4.892 -6.513 -3.825 1.00 81.62 94 ILE A O 1
ATOM 810 N N . HIS A 1 95 ? 5.774 -5.229 -5.440 1.00 78.00 95 HIS A N 1
ATOM 811 C CA . HIS A 1 95 ? 5.056 -4.006 -5.081 1.00 78.00 95 HIS A CA 1
ATOM 812 C C . HIS A 1 95 ? 3.538 -4.212 -5.137 1.00 78.00 95 HIS A C 1
ATOM 814 O O . HIS A 1 95 ? 2.826 -3.926 -4.171 1.00 78.00 95 HIS A O 1
ATOM 820 N N . HIS A 1 96 ? 3.041 -4.808 -6.222 1.00 78.06 96 HIS A N 1
ATOM 821 C CA . HIS A 1 96 ? 1.627 -5.131 -6.376 1.00 78.06 96 HIS A CA 1
ATOM 822 C C . HIS A 1 96 ? 1.141 -6.126 -5.310 1.00 78.06 96 HIS A C 1
ATOM 824 O O . HIS A 1 96 ? 0.042 -5.982 -4.768 1.00 78.06 96 HIS A O 1
ATOM 830 N N . ARG A 1 97 ? 1.973 -7.106 -4.933 1.00 83.38 97 ARG A N 1
ATOM 831 C CA . ARG A 1 97 ? 1.665 -8.037 -3.837 1.00 83.38 97 ARG A CA 1
ATOM 832 C C . ARG A 1 97 ? 1.558 -7.323 -2.486 1.00 83.38 97 ARG A C 1
ATOM 834 O O . ARG A 1 97 ? 0.660 -7.647 -1.707 1.00 83.38 97 ARG A O 1
ATOM 841 N N . HIS A 1 98 ? 2.430 -6.357 -2.202 1.00 77.69 98 HIS A N 1
ATOM 842 C CA . HIS A 1 98 ? 2.351 -5.554 -0.978 1.00 77.69 98 HIS A CA 1
ATOM 843 C C . HIS A 1 98 ? 1.113 -4.652 -0.954 1.00 77.69 98 HIS A C 1
ATOM 845 O O . HIS A 1 98 ? 0.433 -4.606 0.068 1.00 77.69 98 HIS A O 1
ATOM 851 N N . LEU A 1 99 ? 0.759 -4.031 -2.082 1.00 74.56 99 LEU A N 1
ATOM 852 C CA . LEU A 1 99 ? -0.480 -3.259 -2.236 1.00 74.56 99 LEU A CA 1
ATOM 853 C C . LEU A 1 99 ? -1.738 -4.110 -2.035 1.00 74.56 99 LEU A C 1
ATOM 855 O O . LEU A 1 99 ? -2.683 -3.679 -1.382 1.00 74.56 99 LEU A O 1
ATOM 859 N N . LYS A 1 100 ? -1.762 -5.339 -2.559 1.00 80.62 100 LYS A N 1
ATOM 860 C CA . LYS A 1 100 ? -2.873 -6.267 -2.306 1.00 80.62 100 LYS A CA 1
ATOM 861 C C . LYS A 1 100 ? -2.995 -6.613 -0.825 1.00 80.62 100 LYS A C 1
ATOM 863 O O . LYS A 1 100 ? -4.102 -6.643 -0.303 1.00 80.62 100 LYS A O 1
ATOM 868 N N . ARG A 1 101 ? -1.873 -6.835 -0.134 1.00 76.25 101 ARG A N 1
ATOM 869 C CA . ARG A 1 101 ? -1.872 -7.104 1.313 1.00 76.25 101 ARG A CA 1
ATOM 870 C C . ARG A 1 101 ? -2.307 -5.896 2.137 1.00 76.25 101 ARG A C 1
ATOM 872 O O . ARG A 1 101 ? -3.040 -6.086 3.099 1.00 76.25 101 ARG A O 1
ATOM 879 N N . SER A 1 102 ? -1.907 -4.679 1.765 1.00 67.94 102 SER A N 1
ATOM 880 C CA . SER A 1 102 ? -2.363 -3.472 2.460 1.00 67.94 102 SER A CA 1
ATOM 881 C C . SER A 1 102 ? -3.856 -3.221 2.240 1.00 67.94 102 SER A C 1
ATOM 883 O O . SER A 1 102 ? -4.551 -2.899 3.199 1.00 67.94 102 SER A O 1
ATOM 885 N N . LYS A 1 103 ? -4.372 -3.449 1.022 1.00 72.00 103 LYS A N 1
ATOM 886 C CA . LYS A 1 103 ? -5.814 -3.395 0.736 1.00 72.00 103 LYS A CA 1
ATOM 887 C C . LYS A 1 103 ? -6.595 -4.454 1.504 1.00 72.00 103 LYS A C 1
ATOM 889 O O . LYS A 1 103 ? -7.564 -4.103 2.155 1.00 72.00 103 LYS A O 1
ATOM 894 N N . ALA A 1 104 ? -6.140 -5.705 1.507 1.00 75.31 104 ALA A N 1
ATOM 895 C CA . ALA A 1 104 ? -6.793 -6.773 2.263 1.00 75.31 104 ALA A CA 1
ATOM 896 C C . ALA A 1 104 ? -6.786 -6.492 3.773 1.00 75.31 104 ALA A C 1
ATOM 898 O O . ALA A 1 104 ? -7.785 -6.729 4.446 1.00 75.31 104 ALA A O 1
ATOM 899 N N . ALA A 1 105 ? -5.683 -5.945 4.303 1.00 68.44 105 ALA A N 1
ATOM 900 C CA . ALA A 1 105 ? -5.641 -5.479 5.682 1.00 68.44 105 ALA A CA 1
ATOM 901 C C . ALA A 1 105 ? -6.693 -4.386 5.891 1.00 68.44 105 ALA A C 1
ATOM 903 O O . ALA A 1 105 ? -7.538 -4.576 6.749 1.00 68.44 105 ALA A O 1
ATOM 904 N N . SER A 1 106 ? -6.703 -3.333 5.056 1.00 63.31 106 SER A N 1
ATOM 905 C CA . SER A 1 106 ? -7.656 -2.206 5.085 1.00 63.31 106 SER A CA 1
ATOM 906 C C . SER A 1 106 ? -9.127 -2.632 4.992 1.00 63.31 106 SER A C 1
ATOM 908 O O . SER A 1 106 ? -9.968 -2.092 5.706 1.00 63.31 106 SER A O 1
ATOM 910 N N . GLU A 1 107 ? -9.452 -3.576 4.113 1.00 72.62 107 GLU A N 1
ATOM 911 C CA . GLU A 1 107 ? -10.803 -4.115 3.947 1.00 72.62 107 GLU A CA 1
ATOM 912 C C . GLU A 1 107 ? -11.233 -4.881 5.193 1.00 72.62 107 GLU A C 1
ATOM 914 O O . GLU A 1 107 ? -12.364 -4.714 5.639 1.00 72.62 107 GLU A O 1
ATOM 919 N N . LYS A 1 108 ? -10.309 -5.622 5.820 1.00 69.88 108 LYS A N 1
ATOM 920 C CA . LYS A 1 108 ? -10.573 -6.330 7.074 1.00 69.88 108 LYS A CA 1
ATOM 921 C C . LYS A 1 108 ? -10.922 -5.386 8.227 1.00 69.88 108 LYS A C 1
ATOM 923 O O . LYS A 1 108 ? -11.742 -5.750 9.061 1.00 69.88 108 LYS A O 1
ATOM 928 N N . PHE A 1 109 ? -10.377 -4.166 8.258 1.00 63.41 109 PHE A N 1
ATOM 929 C CA . PHE A 1 109 ? -10.863 -3.143 9.197 1.00 63.41 109 PHE A CA 1
ATOM 930 C C . PHE A 1 109 ? -12.242 -2.641 8.847 1.00 63.41 109 PHE A C 1
ATOM 932 O O . PHE A 1 109 ? -13.056 -2.436 9.732 1.00 63.41 109 PHE A O 1
ATOM 939 N N . ARG A 1 110 ? -12.495 -2.394 7.561 1.00 61.59 110 ARG A N 1
ATOM 940 C CA . ARG A 1 110 ? -13.773 -1.838 7.126 1.00 61.59 110 ARG A CA 1
ATOM 941 C C . ARG A 1 110 ? -14.918 -2.828 7.346 1.00 61.59 110 ARG A C 1
ATOM 943 O O . ARG A 1 110 ? -16.052 -2.403 7.518 1.00 61.59 110 ARG A O 1
ATOM 950 N N . SER A 1 111 ? -14.611 -4.127 7.348 1.00 66.62 111 SER A N 1
ATOM 951 C CA . SER A 1 111 ? -15.541 -5.207 7.681 1.00 66.62 111 SER A CA 1
ATOM 952 C C . SER A 1 111 ? -15.654 -5.506 9.176 1.00 66.62 111 SER A C 1
ATOM 954 O O . SER A 1 111 ? -16.498 -6.316 9.548 1.00 66.62 111 SER A O 1
ATOM 956 N N . LEU A 1 112 ? -14.792 -4.939 10.030 1.00 63.78 112 LEU A N 1
ATOM 957 C CA . LEU A 1 112 ? -14.965 -5.068 11.475 1.00 63.78 112 LEU A CA 1
ATOM 958 C C . LEU A 1 112 ? -16.159 -4.199 11.863 1.00 63.78 112 LEU A C 1
ATOM 960 O O . LEU A 1 112 ? -16.032 -2.987 12.017 1.00 63.78 112 LEU A O 1
ATOM 964 N N . GLU A 1 113 ? -17.327 -4.829 11.986 1.00 62.19 113 GLU A N 1
ATOM 965 C CA . GLU A 1 113 ? -18.457 -4.190 12.644 1.00 62.19 113 GLU A CA 1
ATOM 966 C C . GLU A 1 113 ? -18.054 -3.784 14.067 1.00 62.19 113 GLU A C 1
ATOM 968 O O . GLU A 1 113 ? -17.324 -4.528 14.741 1.00 62.19 113 GLU A O 1
ATOM 973 N N . PRO A 1 114 ? -18.529 -2.620 14.542 1.00 62.81 114 PRO A N 1
ATOM 974 C CA . PRO A 1 114 ? -18.390 -2.272 15.943 1.00 62.81 114 PRO A CA 1
ATOM 975 C C . PRO A 1 114 ? -19.046 -3.383 16.779 1.00 62.81 114 PRO A C 1
ATOM 977 O O . PRO A 1 114 ? -20.107 -3.895 16.393 1.00 62.81 114 PRO A O 1
ATOM 980 N N . PRO A 1 115 ? -18.433 -3.789 17.904 1.00 64.06 115 PRO A N 1
ATOM 981 C CA . PRO A 1 115 ? -19.018 -4.800 18.769 1.00 64.06 115 PRO A CA 1
ATOM 982 C C . PRO A 1 115 ? -20.436 -4.387 19.181 1.00 64.06 115 PRO A C 1
ATOM 984 O O . PRO A 1 115 ? -20.765 -3.201 19.249 1.00 64.06 115 PRO A O 1
ATOM 987 N N . ALA A 1 116 ? -21.304 -5.371 19.431 1.00 63.56 116 ALA A N 1
ATOM 988 C CA . ALA A 1 116 ? -22.731 -5.141 19.686 1.00 63.56 116 ALA A CA 1
ATOM 989 C C . ALA A 1 116 ? -22.990 -4.160 20.847 1.00 63.56 116 ALA A C 1
ATOM 991 O O . ALA A 1 116 ? -23.986 -3.443 20.836 1.00 63.56 116 ALA A O 1
ATOM 992 N N . SER A 1 117 ? -22.054 -4.102 21.793 1.00 61.28 117 SER A N 1
ATOM 993 C CA . SER A 1 117 ? -21.982 -3.164 22.909 1.00 61.28 117 SER A CA 1
ATOM 994 C C . SER A 1 117 ? -21.846 -1.696 22.465 1.00 61.28 117 SER A C 1
ATOM 996 O O . SER A 1 117 ? -22.476 -0.817 23.043 1.00 61.28 117 SER A O 1
ATOM 998 N N . LEU A 1 118 ? -21.082 -1.422 21.403 1.00 62.34 118 LEU A N 1
ATOM 999 C CA . LEU A 1 118 ? -20.789 -0.080 20.887 1.00 62.34 118 LEU A CA 1
ATOM 1000 C C . LEU A 1 118 ? -21.810 0.441 19.872 1.00 62.34 118 LEU A C 1
ATOM 1002 O O . LEU A 1 118 ? -21.867 1.647 19.642 1.00 62.34 118 LEU A O 1
ATOM 1006 N N . ARG A 1 119 ? -22.637 -0.429 19.280 1.00 67.56 119 ARG A N 1
ATOM 1007 C CA . ARG A 1 119 ? -23.689 -0.037 18.324 1.00 67.56 119 ARG A CA 1
ATOM 1008 C C . ARG A 1 119 ? -24.626 1.076 18.831 1.00 67.56 119 ARG A C 1
ATOM 1010 O O . ARG A 1 119 ? -24.840 2.017 18.070 1.00 67.56 119 ARG A O 1
ATOM 1017 N N . PRO A 1 120 ? -25.174 1.032 20.063 1.00 67.56 120 PRO A N 1
ATOM 1018 C CA . PRO A 1 120 ? -26.038 2.111 20.552 1.00 67.56 120 PRO A CA 1
ATOM 1019 C C . PRO A 1 120 ? -25.284 3.432 20.767 1.00 67.56 120 PRO A C 1
ATOM 1021 O O . PRO A 1 120 ? -25.829 4.496 20.489 1.00 67.56 120 PRO A O 1
ATOM 1024 N N . LEU A 1 121 ? -24.016 3.373 21.185 1.00 65.94 121 LEU A N 1
ATOM 1025 C CA . LEU A 1 121 ? -23.170 4.552 21.399 1.00 65.94 121 LEU A CA 1
ATOM 1026 C C . LEU A 1 121 ? -22.766 5.200 20.061 1.00 65.94 121 LEU A C 1
ATOM 1028 O O . LEU A 1 121 ? -22.796 6.418 19.903 1.00 65.94 121 LEU A O 1
ATOM 1032 N N . MET A 1 122 ? -22.482 4.378 19.055 1.00 66.06 122 MET A N 1
ATOM 1033 C CA . MET A 1 122 ? -22.222 4.829 17.690 1.00 66.06 122 MET A CA 1
ATOM 1034 C C . MET A 1 122 ? -23.474 5.439 17.049 1.00 66.06 122 MET A C 1
ATOM 1036 O O . MET A 1 122 ? -23.385 6.509 16.464 1.00 66.06 122 MET A O 1
ATOM 1040 N N . ALA A 1 123 ? -24.654 4.845 17.261 1.00 72.94 123 ALA A N 1
ATOM 1041 C CA . ALA A 1 123 ? -25.919 5.416 16.801 1.00 72.94 123 ALA A CA 1
ATOM 1042 C C . ALA A 1 123 ? -26.214 6.790 17.430 1.00 72.94 123 ALA A C 1
ATOM 1044 O O . ALA A 1 123 ? -26.745 7.666 16.748 1.00 72.94 123 ALA A O 1
ATOM 1045 N N . SER A 1 124 ? -25.851 7.008 18.703 1.00 72.62 124 SER A N 1
ATOM 1046 C CA . SER A 1 124 ? -25.979 8.334 19.324 1.00 72.62 124 SER A CA 1
ATOM 1047 C C . SER A 1 124 ? -25.015 9.365 18.736 1.00 72.62 124 SER A C 1
ATOM 1049 O O . SER A 1 124 ? -25.426 10.495 18.491 1.00 72.62 124 SER A O 1
ATOM 1051 N N . ILE A 1 125 ? -23.771 8.971 18.445 1.00 74.00 125 ILE A N 1
ATOM 1052 C CA . ILE A 1 125 ? -22.769 9.857 17.836 1.00 74.00 125 ILE A CA 1
ATOM 1053 C C . ILE A 1 125 ? -23.156 10.190 16.390 1.00 74.00 125 ILE A C 1
ATOM 1055 O O . ILE A 1 125 ? -23.107 11.350 15.992 1.00 74.00 125 ILE A O 1
ATOM 1059 N N . ASP A 1 126 ? -23.604 9.204 15.612 1.00 75.38 126 ASP A N 1
ATOM 1060 C CA . ASP A 1 126 ? -24.058 9.410 14.233 1.00 75.38 126 ASP A CA 1
ATOM 1061 C C . ASP A 1 126 ? -25.278 10.343 14.178 1.00 75.38 126 ASP A C 1
ATOM 1063 O O . ASP A 1 126 ? -25.353 11.215 13.311 1.00 75.38 126 ASP A O 1
ATOM 1067 N N . ALA A 1 127 ? -26.210 10.218 15.130 1.00 76.38 127 ALA A N 1
ATOM 1068 C CA . ALA A 1 127 ? -27.352 11.123 15.244 1.00 76.38 127 ALA A CA 1
ATOM 1069 C C . ALA A 1 127 ? -26.925 12.567 15.565 1.00 76.38 127 ALA A C 1
ATOM 1071 O O . ALA A 1 127 ? -27.518 13.517 15.046 1.00 76.38 127 ALA A O 1
ATOM 1072 N N . GLU A 1 128 ? -25.890 12.737 16.389 1.00 75.69 128 GLU A N 1
ATOM 1073 C CA . GLU A 1 128 ? -25.335 14.043 16.748 1.00 75.69 128 GLU A CA 1
ATOM 1074 C C . GLU A 1 128 ? -24.590 14.684 15.567 1.00 75.69 128 GLU A C 1
ATOM 1076 O O . GLU A 1 128 ? -24.849 15.840 15.230 1.00 75.69 128 GLU A O 1
ATOM 1081 N N . ILE A 1 129 ? -23.776 13.910 14.842 1.00 73.38 129 ILE A N 1
ATOM 1082 C CA . ILE A 1 129 ? -23.097 14.356 13.616 1.00 73.38 129 ILE A CA 1
ATOM 1083 C C . ILE A 1 129 ? -24.118 14.753 12.545 1.00 73.38 129 ILE A C 1
ATOM 1085 O O . ILE A 1 129 ? -23.990 15.802 11.915 1.00 73.38 129 ILE A O 1
ATOM 1089 N N . GLU A 1 130 ? -25.169 13.956 12.344 1.00 78.56 130 GLU A N 1
ATOM 1090 C CA . GLU A 1 130 ? -26.205 14.272 11.360 1.00 78.56 130 GLU A CA 1
ATOM 1091 C C . GLU A 1 130 ? -27.004 15.528 11.761 1.00 78.56 130 GLU A C 1
ATOM 1093 O O . GLU A 1 130 ? -27.418 16.320 10.905 1.00 78.56 130 GLU A O 1
ATOM 1098 N N . ALA A 1 131 ? -27.206 15.759 13.062 1.00 78.00 131 ALA A N 1
ATOM 1099 C CA . ALA A 1 131 ? -27.806 16.989 13.572 1.00 78.00 131 ALA A CA 1
ATOM 1100 C C . ALA A 1 131 ? -26.897 18.210 13.338 1.00 78.00 131 ALA A C 1
ATOM 1102 O O . ALA A 1 131 ? -27.381 19.249 12.871 1.00 78.00 131 ALA A O 1
ATOM 1103 N N . GLU A 1 132 ? -25.589 18.083 13.576 1.00 75.38 132 GLU A N 1
ATOM 1104 C CA . GLU A 1 132 ? -24.602 19.127 13.287 1.00 75.38 132 GLU A CA 1
ATOM 1105 C C . GLU A 1 132 ? -24.489 19.423 11.786 1.00 75.38 132 GLU A C 1
ATOM 1107 O O . GLU A 1 132 ? -24.459 20.591 11.387 1.00 75.38 132 GLU A O 1
ATOM 1112 N N . GLU A 1 133 ? -24.508 18.406 10.922 1.00 75.56 133 GLU A N 1
ATOM 1113 C CA . GLU A 1 133 ? -24.493 18.590 9.468 1.00 75.56 133 GLU A CA 1
ATOM 1114 C C . GLU A 1 133 ? -25.760 19.293 8.970 1.00 75.56 133 GLU A C 1
ATOM 1116 O O . GLU A 1 133 ? -25.683 20.207 8.138 1.00 75.56 133 GLU A O 1
ATOM 1121 N N . ARG A 1 134 ? -26.935 18.945 9.513 1.00 76.94 134 ARG A N 1
ATOM 1122 C CA . ARG A 1 134 ? -28.196 19.649 9.220 1.00 76.94 134 ARG A CA 1
ATOM 1123 C C . ARG A 1 134 ? -28.157 21.100 9.718 1.00 76.94 134 ARG A C 1
ATOM 1125 O O . ARG A 1 134 ? -28.594 22.012 9.002 1.00 76.94 134 ARG A O 1
ATOM 1132 N N . ALA A 1 135 ? -27.583 21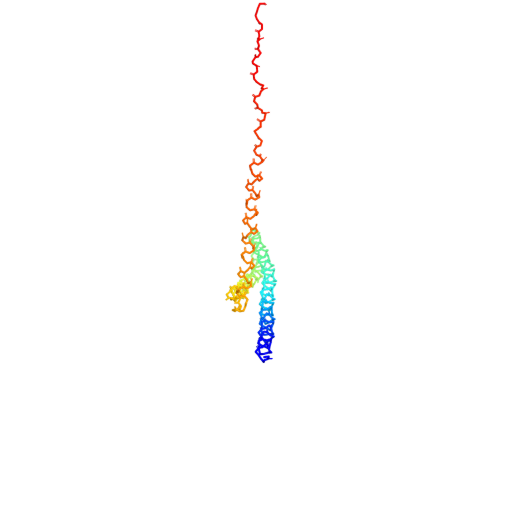.357 10.892 1.00 75.44 135 ALA A N 1
ATOM 1133 C CA . ALA A 1 135 ? -27.379 22.709 11.413 1.00 75.44 135 ALA A CA 1
ATOM 1134 C C . ALA A 1 135 ? -26.395 23.520 10.543 1.00 75.44 135 ALA A C 1
ATOM 1136 O O . ALA A 1 135 ? -26.658 24.670 10.179 1.00 75.44 135 ALA A O 1
ATOM 1137 N N . ALA A 1 136 ? -25.299 22.909 10.096 1.00 73.88 136 ALA A N 1
ATOM 1138 C CA . ALA A 1 136 ? -24.329 23.532 9.202 1.00 73.88 136 ALA A CA 1
ATOM 1139 C C . ALA A 1 136 ? -24.912 23.797 7.801 1.00 73.88 136 ALA A C 1
ATOM 1141 O O . ALA A 1 136 ? -24.640 24.839 7.191 1.00 73.88 136 ALA A O 1
ATOM 1142 N N . ALA A 1 137 ? -25.753 22.897 7.283 1.00 72.88 137 ALA A N 1
ATOM 1143 C CA . ALA A 1 137 ? -26.441 23.061 6.005 1.00 72.88 137 ALA A CA 1
ATOM 1144 C C . ALA A 1 137 ? -27.460 24.212 6.044 1.00 72.88 137 ALA A C 1
ATOM 1146 O O . ALA A 1 137 ? -27.510 25.031 5.117 1.00 72.88 137 ALA A O 1
ATOM 1147 N N . THR A 1 138 ? -28.226 24.341 7.132 1.00 72.38 138 THR A N 1
ATOM 1148 C CA . THR A 1 138 ? -29.152 25.470 7.327 1.00 72.38 138 THR A CA 1
ATOM 1149 C C . THR A 1 138 ? -28.403 26.797 7.499 1.00 72.38 138 THR A C 1
ATOM 1151 O O . THR A 1 138 ? -28.789 27.798 6.885 1.00 72.38 138 THR A O 1
ATOM 1154 N N . ALA A 1 139 ? -27.263 26.806 8.198 1.00 65.31 139 ALA A N 1
ATOM 1155 C CA . ALA A 1 139 ? -26.388 27.976 8.312 1.00 65.31 139 ALA A CA 1
ATOM 1156 C C . ALA A 1 139 ? -25.772 28.399 6.961 1.00 65.31 139 ALA A C 1
ATOM 1158 O O . ALA A 1 139 ? -25.785 29.586 6.610 1.00 65.31 139 ALA A O 1
ATOM 1159 N N . LYS A 1 140 ? -25.296 27.444 6.145 1.00 64.56 140 LYS A N 1
ATOM 1160 C CA . LYS A 1 140 ? -24.799 27.708 4.778 1.00 64.56 140 LYS A CA 1
ATOM 1161 C C . LYS A 1 140 ? -25.897 28.262 3.868 1.00 64.56 140 LYS A C 1
ATOM 1163 O O . LYS A 1 140 ? -25.646 29.203 3.109 1.00 64.56 140 LYS A O 1
ATOM 1168 N N . LYS A 1 141 ? -27.125 27.738 3.964 1.00 60.44 141 LYS A N 1
ATOM 1169 C CA . LYS A 1 141 ? -28.287 28.238 3.209 1.00 60.44 141 LYS A CA 1
ATOM 1170 C C . LYS A 1 141 ? -28.617 29.684 3.596 1.00 60.44 141 LYS A C 1
ATOM 1172 O O . LYS A 1 141 ? -28.832 30.511 2.712 1.00 60.44 141 LYS A O 1
ATOM 1177 N N . ARG A 1 142 ? -28.548 30.024 4.889 1.00 57.81 142 ARG A N 1
ATOM 1178 C CA . ARG A 1 142 ? -28.769 31.387 5.405 1.00 57.81 142 ARG A CA 1
ATOM 1179 C C . ARG A 1 142 ? -27.691 32.379 4.938 1.00 57.81 142 ARG A C 1
ATOM 1181 O O . ARG A 1 142 ? -28.026 33.488 4.528 1.00 57.81 142 ARG A O 1
ATOM 1188 N N . ARG A 1 143 ? -26.416 31.964 4.887 1.00 57.47 143 ARG A N 1
ATOM 1189 C CA . ARG A 1 143 ? -25.318 32.768 4.302 1.00 57.47 143 ARG A CA 1
ATOM 1190 C C . ARG A 1 143 ? -25.502 33.036 2.805 1.00 57.47 143 ARG A C 1
ATOM 1192 O O . ARG A 1 143 ? -25.247 34.150 2.361 1.00 57.47 143 ARG A O 1
ATOM 1199 N N . ARG A 1 144 ? -25.977 32.056 2.025 1.00 57.50 144 ARG A N 1
ATOM 1200 C CA . ARG A 1 144 ? -26.259 32.247 0.586 1.00 57.50 144 ARG A CA 1
ATOM 1201 C C . ARG A 1 144 ? -27.373 33.266 0.324 1.00 57.50 144 ARG A C 1
ATOM 1203 O O . ARG A 1 144 ? -27.295 33.986 -0.665 1.00 57.50 144 ARG A O 1
ATOM 1210 N N . TRP A 1 145 ? -28.370 33.353 1.205 1.00 56.59 145 TRP A N 1
ATOM 1211 C CA . TRP A 1 145 ? -29.446 34.346 1.103 1.00 56.59 145 TRP A CA 1
ATOM 1212 C C . TRP A 1 145 ? -28.993 35.764 1.479 1.00 56.59 145 TRP A C 1
ATOM 1214 O O . TRP A 1 145 ? -29.353 36.713 0.791 1.00 56.59 145 TRP A O 1
ATOM 1224 N N . LEU A 1 146 ? -28.137 35.914 2.495 1.00 55.88 146 LEU A N 1
ATOM 1225 C CA . LEU A 1 146 ? -27.573 37.214 2.897 1.00 55.88 146 LEU A CA 1
ATOM 1226 C C . LEU A 1 146 ? -26.461 37.729 1.957 1.00 55.88 146 LEU A C 1
ATOM 1228 O O . LEU A 1 146 ? -26.101 38.901 2.018 1.00 55.88 146 LEU A O 1
ATOM 1232 N N . GLY A 1 147 ? -25.931 36.876 1.072 1.00 49.44 147 GLY A N 1
ATOM 1233 C CA . GLY A 1 147 ? -24.918 37.228 0.068 1.00 49.44 147 GLY A CA 1
ATOM 1234 C C . GLY A 1 147 ? -25.467 37.774 -1.259 1.00 49.44 147 GLY A C 1
ATOM 1235 O O . GLY A 1 147 ? -24.689 38.268 -2.072 1.00 49.44 147 GLY A O 1
ATOM 1236 N N . ARG A 1 148 ? -26.786 37.732 -1.500 1.00 47.12 148 ARG A N 1
ATOM 1237 C CA . ARG A 1 148 ? -27.414 38.403 -2.654 1.00 47.12 148 ARG A CA 1
ATOM 1238 C C . ARG A 1 148 ? -27.719 39.864 -2.308 1.00 47.12 148 ARG A C 1
ATOM 1240 O O . ARG A 1 148 ? -28.870 40.250 -2.137 1.00 47.12 148 ARG A O 1
ATOM 1247 N N . ARG A 1 149 ? -26.679 40.700 -2.234 1.00 43.72 149 ARG A N 1
ATOM 1248 C CA . ARG A 1 149 ? -26.854 42.141 -2.477 1.00 43.72 149 ARG A CA 1
ATOM 1249 C C . ARG A 1 149 ? -27.182 42.315 -3.967 1.00 43.72 149 ARG A C 1
ATOM 1251 O O . ARG A 1 149 ? -26.368 41.885 -4.784 1.00 43.72 149 ARG A O 1
ATOM 1258 N N . PRO A 1 150 ? -28.312 42.927 -4.358 1.00 45.59 150 PRO A N 1
ATOM 1259 C CA . PRO A 1 150 ? -28.471 43.384 -5.730 1.00 45.59 150 PRO A CA 1
ATOM 1260 C C . PRO A 1 150 ? -27.428 44.482 -5.971 1.00 45.59 150 PRO A C 1
ATOM 1262 O O . PRO A 1 150 ? -27.349 45.465 -5.233 1.00 45.59 150 PRO A O 1
ATOM 1265 N N . SER A 1 151 ? -26.567 44.270 -6.961 1.00 45.22 151 SER A N 1
ATOM 1266 C CA . SER A 1 151 ? -25.563 45.229 -7.401 1.00 45.22 151 SER A CA 1
ATOM 1267 C C . SER A 1 151 ? -26.243 46.530 -7.836 1.00 45.22 151 SER A C 1
ATOM 1269 O O . SER A 1 151 ? -26.937 46.560 -8.850 1.00 45.22 151 SER A O 1
ATOM 1271 N N . GLN A 1 152 ? -26.024 47.611 -7.082 1.00 45.97 152 GLN A N 1
ATOM 1272 C CA . GLN A 1 152 ? -26.291 48.993 -7.495 1.00 45.97 152 GLN A CA 1
ATOM 1273 C C . GLN A 1 152 ? -25.351 49.382 -8.650 1.00 45.97 152 GLN A C 1
ATOM 1275 O O . GLN A 1 152 ? -24.400 50.135 -8.464 1.00 45.97 152 GLN A O 1
ATOM 1280 N N . HIS A 1 153 ? -25.587 48.862 -9.849 1.00 43.41 153 HIS A N 1
ATOM 1281 C CA . HIS A 1 153 ? -24.937 49.301 -11.084 1.00 43.41 153 HIS A CA 1
ATOM 1282 C C . HIS A 1 153 ? -25.970 49.314 -12.211 1.00 43.41 153 HIS A C 1
ATOM 1284 O O . HIS A 1 153 ? -25.874 48.548 -13.154 1.00 43.41 153 HIS A O 1
ATOM 1290 N N . ASP A 1 154 ? -26.978 50.183 -12.091 1.00 45.97 154 ASP A N 1
ATOM 1291 C CA . ASP A 1 154 ? -27.842 50.533 -13.228 1.00 45.97 154 ASP A CA 1
ATOM 1292 C C . ASP A 1 154 ? -28.450 51.940 -13.089 1.00 45.97 154 ASP A C 1
ATOM 1294 O O . ASP A 1 154 ? -29.630 52.194 -13.304 1.00 45.97 154 ASP A O 1
ATOM 1298 N N . ALA A 1 155 ? -27.613 52.904 -12.700 1.00 41.16 155 ALA A N 1
ATOM 1299 C CA . ALA A 1 155 ? -27.983 54.317 -12.653 1.00 41.16 155 ALA A CA 1
ATOM 1300 C C . ALA A 1 155 ? -26.888 55.190 -13.277 1.00 41.16 155 ALA A C 1
ATOM 1302 O O . ALA A 1 155 ? -26.338 56.072 -12.624 1.00 41.16 155 ALA A O 1
ATOM 1303 N N . ARG A 1 156 ? -26.527 54.928 -14.542 1.00 44.47 156 ARG A N 1
ATOM 1304 C CA . ARG A 1 156 ? -25.750 55.872 -15.374 1.00 44.47 156 ARG A CA 1
ATOM 1305 C C . ARG A 1 156 ? -25.842 55.540 -16.869 1.00 44.47 156 ARG A C 1
ATOM 1307 O O . ARG A 1 156 ? -24.860 55.217 -17.523 1.00 44.47 156 ARG A O 1
ATOM 1314 N N . ARG A 1 157 ? -27.036 55.689 -17.443 1.00 42.19 157 ARG A N 1
ATOM 1315 C CA . ARG A 1 157 ? -27.193 56.010 -18.871 1.00 42.19 157 ARG A CA 1
ATOM 1316 C C . ARG A 1 157 ? -28.157 57.186 -19.017 1.00 42.19 157 ARG A C 1
ATOM 1318 O O . ARG A 1 157 ? -29.332 57.013 -19.304 1.00 42.19 157 ARG A O 1
ATOM 1325 N N . ARG A 1 158 ? -27.645 58.400 -18.788 1.00 44.97 158 ARG A N 1
ATOM 1326 C CA . ARG A 1 158 ? -28.188 59.609 -19.424 1.00 44.97 158 ARG A CA 1
ATOM 1327 C C . ARG A 1 158 ? -27.420 59.800 -20.738 1.00 44.97 158 ARG A C 1
ATOM 1329 O O . ARG A 1 158 ? -26.203 59.967 -20.662 1.00 44.97 158 ARG A O 1
ATOM 1336 N N . PRO A 1 159 ? -28.065 59.759 -21.913 1.00 48.66 159 PRO A N 1
ATOM 1337 C CA . PRO A 1 159 ? -27.425 60.163 -23.158 1.00 48.66 159 PRO A CA 1
ATOM 1338 C C . PRO A 1 159 ? -27.270 61.690 -23.195 1.00 48.66 159 PRO A C 1
ATOM 1340 O O . PRO A 1 159 ? -28.194 62.435 -22.864 1.00 48.66 159 PRO A O 1
ATOM 1343 N N . GLY A 1 160 ? -26.068 62.139 -23.560 1.00 45.78 160 GLY A N 1
ATOM 1344 C CA . GLY A 1 160 ? -25.728 63.544 -23.744 1.00 45.78 160 GLY A CA 1
ATOM 1345 C C . GLY A 1 160 ? -26.551 64.172 -24.865 1.00 45.78 160 GLY A C 1
ATOM 1346 O O . GLY A 1 160 ? -26.604 63.662 -25.982 1.00 45.78 160 GLY A O 1
ATOM 1347 N N . ARG A 1 161 ? -27.191 65.294 -24.541 1.00 43.31 161 ARG A N 1
ATOM 1348 C CA . ARG A 1 161 ? -27.844 66.195 -25.485 1.00 43.31 161 ARG A CA 1
ATOM 1349 C C . ARG A 1 161 ? -26.748 67.033 -26.146 1.00 43.31 161 ARG A C 1
ATOM 1351 O O . ARG A 1 161 ? -26.225 67.952 -25.523 1.00 43.31 161 ARG A O 1
ATOM 1358 N N . LEU A 1 162 ? -26.364 66.662 -27.365 1.00 49.56 162 LEU A N 1
ATOM 1359 C CA . LEU A 1 162 ? -25.550 67.498 -28.245 1.00 49.56 162 LEU A CA 1
ATOM 1360 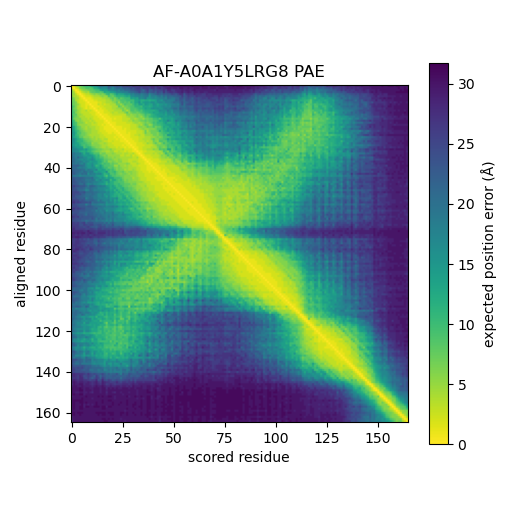C C . LEU A 1 162 ? -26.387 68.696 -28.704 1.00 49.56 162 LEU A C 1
ATOM 1362 O O . LEU A 1 162 ? -27.554 68.543 -29.068 1.00 49.56 162 LEU A O 1
ATOM 1366 N N . GLY A 1 163 ? -25.781 69.878 -28.627 1.00 36.28 163 GLY A N 1
ATOM 1367 C CA . GLY A 1 163 ? -26.332 71.118 -29.145 1.00 36.28 163 GLY A CA 1
ATOM 1368 C C . GLY A 1 163 ? -26.375 71.123 -30.671 1.00 36.28 163 GLY A C 1
ATOM 1369 O O . GLY A 1 163 ? -25.456 70.651 -31.336 1.00 36.28 163 GLY A O 1
ATOM 1370 N N . HIS A 1 164 ? -27.449 71.699 -31.190 1.00 38.34 164 HIS A N 1
ATOM 1371 C CA . HIS A 1 164 ? -27.507 72.359 -32.484 1.00 38.34 164 HIS A CA 1
ATOM 1372 C C . HIS A 1 164 ? -28.085 73.756 -32.239 1.00 38.34 164 HIS A C 1
ATOM 1374 O O . HIS A 1 164 ? -28.903 73.902 -31.328 1.00 38.34 164 HIS A O 1
ATOM 1380 N N . SER A 1 165 ? -27.640 74.690 -33.089 1.00 40.25 165 SER A N 1
ATOM 1381 C CA . SER A 1 165 ? -27.835 76.152 -33.142 1.00 40.25 165 SER A CA 1
ATOM 1382 C C . SER A 1 165 ? -27.098 76.973 -32.092 1.00 40.25 165 SER A C 1
ATOM 1384 O O . SER A 1 165 ? -27.511 76.930 -30.915 1.00 40.25 165 SER A O 1
#

Mean predicted aligned error: 16.95 Å

Foldseek 3Di:
DPVVVVVVVVVVVVVVVLVVLVVVLVVLLVVLVVVLVVLVVVLVVLVVLLVVLVVLLVVLVVVCVVCVVVVHDDCVSVVSNVVSVVSSVVSVVVSVVSVVVSVVSVVVVVPPDRPPSCVVVVVVVVVVVVVVVVVVVVVVVVVVVVPPDPDPDDPDDDDDDDDDD

pLDDT: mean 71.81, std 12.39, range [36.28, 89.31]

Secondary structure (DSSP, 8-state):
--HHHH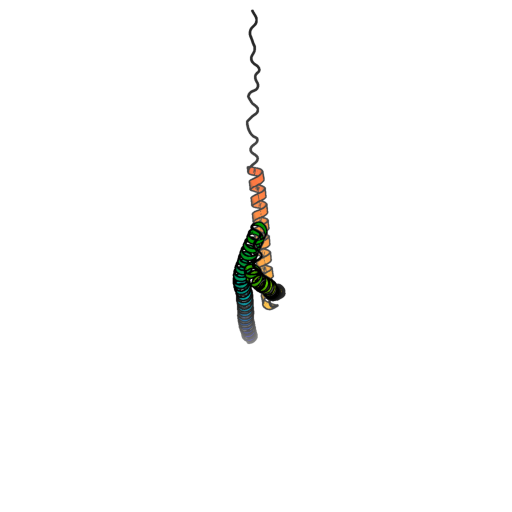HHHHHHHHHHHHHHHHHHHHHHHHHHHHHHHHHHHHHHHHHHHHHHHHHHHHHHHHHHHHHHHTT----HHHHHHHHHHHHHHHHHHHHHHHHHHHHHHHHHHHT-PPPTTTHHHHHHHHHHHHHHHHHHHHHHHHHHHHT----------PPP-----

Radius of gyration: 34.57 Å; Cα contacts (8 Å, |Δi|>4): 73; chains: 1; bounding box: 64×85×86 Å

Solvent-accessible surface area (backbone atoms only — not comparable to full-atom values): 9184 Å² total; per-residue (Å²): 137,66,70,62,60,61,50,52,53,50,53,52,52,52,49,53,50,49,52,52,52,50,50,53,50,52,50,50,51,50,51,51,50,54,51,28,49,51,31,48,54,53,27,51,55,38,48,53,53,26,53,52,28,47,52,51,22,52,51,25,51,50,52,40,51,52,32,53,74,70,73,43,92,67,64,65,35,52,66,54,19,54,59,29,47,53,50,26,53,54,32,51,53,52,28,53,53,30,50,51,51,24,49,54,47,51,49,56,56,73,67,53,70,72,55,82,83,47,47,67,59,48,52,52,50,52,52,50,53,54,49,50,50,54,52,51,50,55,52,52,52,52,52,59,60,75,65,66,68,81,78,94,76,87,87,83,84,80,80,83,84,78,86,81,135

Sequence (165 aa):
MYEDDDYWERLIFEAEKFQRDLEVHTLNLKLYHSQSEHWRAKAWTVLWWYLLFVTLTGIFMSLALLELFNGHQSSWWLAGGYPCSLISFVLVYIHHRHLKRSKAASEKFRSLEPPASLRPLMASIDAEIEAEERAAATAKKRRRWLGRRPSQHDARRRPGRLGHS